Protein AF-K1RUX1-F1 (afdb_monomer)

pLDDT: mean 94.11, std 8.75, range [46.94, 98.75]

Sequence (120 aa):
GIFGYKGHVHYHAAPCLDDYLDSLEPDMPKQDIYNKVAAYMDEQIFKNYRLYPGNYVALDLLENSTAHQAEYTAEDKAKFEKYMAGQLAKIDLPNKDEAYLRERILEMYANPVRNYLAAQ

Radius of gyration: 18.71 Å; Cα contacts (8 Å, |Δi|>4): 78; chains: 1; bounding box: 38×36×51 Å

Secondary structure (DSSP, 8-state):
-TTS---------PPPSHHHHTTS-TT--HHHHHHHHHHHHHHHHHHT----HHHHHHHHHHHT--TTGGG--HHHHHHHHHHHHHHHTT---TT--HHHHHHHHHHHHHHHHHHHHHT-

Mean predicted aligned error: 4.24 Å

Structure (mmCIF, N/CA/C/O backbone):
data_AF-K1RUX1-F1
#
_entry.id   AF-K1RUX1-F1
#
loop_
_atom_site.group_PDB
_atom_site.id
_atom_site.type_symbol
_atom_site.label_atom_id
_atom_site.label_alt_id
_atom_site.label_comp_id
_atom_site.label_asym_id
_atom_site.label_entity_id
_atom_site.label_seq_id
_atom_site.pdbx_PDB_ins_code
_atom_site.Cartn_x
_atom_site.Cartn_y
_atom_site.Cartn_z
_atom_site.occupancy
_atom_site.B_iso_or_equiv
_atom_site.auth_seq_id
_atom_site.auth_comp_id
_atom_site.auth_asym_id
_atom_site.auth_atom_id
_atom_site.pdbx_PDB_model_num
ATOM 1 N N . GLY A 1 1 ? 10.712 -5.012 14.997 1.00 46.94 1 GLY A N 1
ATOM 2 C CA . GLY A 1 1 ? 11.816 -5.966 14.754 1.00 46.94 1 GLY A CA 1
ATOM 3 C C . GLY A 1 1 ? 11.345 -7.393 14.968 1.00 46.94 1 GLY A C 1
ATOM 4 O O . GLY A 1 1 ? 10.167 -7.586 15.244 1.00 46.94 1 GLY A O 1
ATOM 5 N N . ILE A 1 2 ? 12.238 -8.381 14.848 1.00 53.16 2 ILE A N 1
ATOM 6 C CA . ILE A 1 2 ? 11.908 -9.823 14.841 1.00 53.16 2 ILE A CA 1
ATOM 7 C C . ILE A 1 2 ? 11.070 -10.299 16.049 1.00 53.16 2 ILE A C 1
ATOM 9 O O . ILE A 1 2 ? 10.350 -11.280 15.916 1.00 53.16 2 ILE A O 1
ATOM 13 N N . PHE A 1 3 ? 11.125 -9.571 17.171 1.00 60.31 3 PHE A N 1
ATOM 14 C CA . PHE A 1 3 ? 10.461 -9.880 18.445 1.00 60.31 3 PHE A CA 1
ATOM 15 C C . PHE A 1 3 ? 9.043 -9.304 18.614 1.00 60.31 3 PHE A C 1
ATOM 17 O O . PHE A 1 3 ? 8.434 -9.481 19.664 1.00 60.31 3 PHE A O 1
ATOM 24 N N . GLY A 1 4 ? 8.513 -8.574 17.629 1.00 65.56 4 GLY A N 1
ATOM 25 C CA . GLY A 1 4 ? 7.131 -8.087 17.686 1.00 65.56 4 GLY A CA 1
ATOM 26 C C . GLY A 1 4 ? 6.122 -9.194 17.375 1.00 65.56 4 GLY A C 1
ATOM 27 O O . GLY A 1 4 ? 6.451 -10.141 16.663 1.00 65.56 4 GLY A O 1
ATOM 28 N N . TYR A 1 5 ? 4.882 -9.048 17.851 1.00 67.50 5 TYR A N 1
ATOM 29 C CA . TYR A 1 5 ? 3.772 -9.885 17.392 1.00 67.50 5 TYR A CA 1
ATOM 30 C C . TYR A 1 5 ? 3.656 -9.764 15.869 1.00 67.50 5 TYR A C 1
ATOM 32 O O . TYR A 1 5 ? 3.335 -8.697 15.340 1.00 67.50 5 TYR A O 1
ATOM 40 N N . LYS A 1 6 ? 3.964 -10.853 15.167 1.00 64.75 6 LYS A N 1
ATOM 41 C CA . LYS A 1 6 ? 3.743 -10.968 13.732 1.00 64.75 6 LYS A CA 1
ATOM 42 C C . LYS A 1 6 ? 2.359 -11.573 13.573 1.00 64.75 6 LYS A C 1
ATOM 44 O O . LYS A 1 6 ? 2.111 -12.657 14.090 1.00 64.75 6 LYS A O 1
ATOM 49 N N . GLY A 1 7 ? 1.460 -10.840 12.923 1.00 74.56 7 GLY A N 1
ATOM 50 C CA . GLY A 1 7 ? 0.200 -11.407 12.459 1.00 74.56 7 GLY A CA 1
ATOM 51 C C . GLY A 1 7 ? 0.473 -12.430 11.354 1.00 74.56 7 GLY A C 1
ATOM 52 O O . GLY A 1 7 ? 1.351 -13.283 11.463 1.00 74.56 7 GLY A O 1
ATOM 53 N N . HIS A 1 8 ? -0.231 -12.317 10.239 1.00 81.88 8 HIS A N 1
ATOM 54 C CA . HIS A 1 8 ? 0.073 -13.143 9.078 1.00 81.88 8 HIS A CA 1
ATOM 55 C C . HIS A 1 8 ? 1.306 -12.604 8.347 1.00 81.88 8 HIS A C 1
ATOM 57 O O . HIS A 1 8 ? 1.372 -11.424 8.006 1.00 81.88 8 HIS A O 1
ATOM 63 N N . VAL A 1 9 ? 2.287 -13.474 8.113 1.00 84.9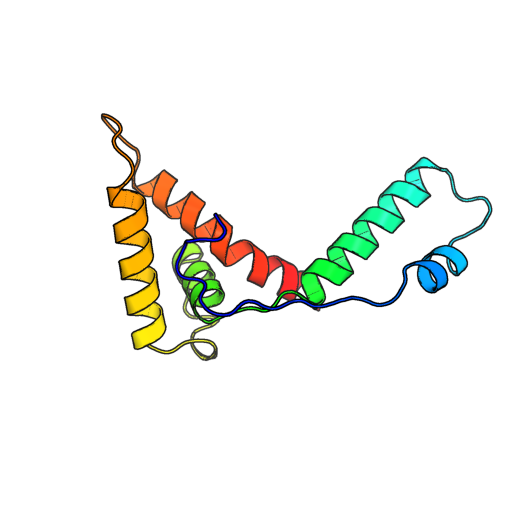4 9 VAL A N 1
ATOM 64 C CA . VAL A 1 9 ? 3.430 -13.190 7.240 1.00 84.94 9 VAL A CA 1
ATOM 65 C C . VAL A 1 9 ? 3.218 -13.970 5.951 1.00 84.94 9 VAL A C 1
ATOM 67 O O . VAL A 1 9 ? 3.008 -15.180 5.995 1.00 84.94 9 VAL A O 1
ATOM 70 N N . HIS A 1 10 ? 3.262 -13.278 4.816 1.00 91.06 10 HIS A N 1
ATOM 71 C CA . HIS A 1 10 ? 3.146 -13.880 3.494 1.00 91.06 10 HIS A CA 1
ATOM 72 C C . HIS A 1 10 ? 4.413 -13.584 2.694 1.00 91.06 10 HIS A C 1
ATOM 74 O O . HIS A 1 10 ? 4.820 -12.429 2.595 1.00 91.06 10 HIS A O 1
ATOM 80 N N . TYR A 1 11 ? 5.017 -14.632 2.141 1.00 92.38 11 TYR A N 1
ATOM 81 C CA . TYR A 1 11 ? 6.102 -14.528 1.175 1.00 92.38 11 TYR A CA 1
ATOM 82 C C . TYR A 1 11 ? 5.586 -15.035 -0.163 1.00 92.38 11 TYR A C 1
ATOM 84 O O . TYR A 1 11 ? 5.009 -16.120 -0.224 1.00 92.38 11 TYR A O 1
ATOM 92 N N . HIS A 1 12 ? 5.821 -14.257 -1.213 1.00 94.50 12 HIS A N 1
ATOM 93 C CA . HIS A 1 12 ? 5.500 -14.630 -2.579 1.00 94.50 12 HIS A CA 1
ATOM 94 C C . HIS A 1 12 ? 6.734 -14.404 -3.447 1.00 94.50 12 HIS A C 1
ATOM 96 O O . HIS A 1 12 ? 7.272 -13.299 -3.474 1.00 94.50 12 HIS A O 1
ATOM 102 N N . ALA A 1 13 ? 7.188 -15.451 -4.130 1.00 94.81 13 ALA A N 1
ATOM 103 C CA . ALA A 1 13 ? 8.229 -15.343 -5.142 1.00 94.81 13 ALA A CA 1
ATOM 104 C C . ALA A 1 13 ? 7.549 -15.263 -6.512 1.00 94.81 13 ALA A C 1
ATOM 106 O O . ALA A 1 13 ? 6.869 -16.207 -6.909 1.00 94.81 13 ALA A O 1
ATOM 107 N N . ALA A 1 14 ? 7.704 -14.129 -7.193 1.00 93.62 14 ALA A N 1
ATOM 108 C CA . ALA A 1 14 ? 7.268 -13.966 -8.576 1.00 93.62 14 ALA A CA 1
ATOM 109 C C . ALA A 1 14 ? 8.146 -14.818 -9.523 1.00 93.62 14 ALA A C 1
ATOM 111 O O . ALA A 1 14 ? 9.203 -15.302 -9.094 1.00 93.62 14 ALA A O 1
ATOM 112 N N . PRO A 1 15 ? 7.743 -15.009 -10.794 1.00 92.69 15 PRO A N 1
ATOM 113 C CA . PRO A 1 15 ? 8.579 -15.674 -11.788 1.00 92.69 15 PRO A CA 1
ATOM 114 C C . PRO A 1 15 ? 9.973 -15.047 -11.901 1.00 92.69 15 PRO A C 1
ATOM 116 O O . PRO A 1 15 ? 10.170 -13.864 -11.605 1.00 92.69 15 PRO A O 1
ATOM 119 N N . CYS A 1 16 ? 10.939 -15.848 -12.349 1.00 95.00 16 CYS A N 1
ATOM 120 C CA . CYS A 1 16 ? 12.275 -15.361 -12.674 1.00 95.00 16 CYS A CA 1
ATOM 121 C C . CYS A 1 16 ? 12.206 -14.236 -13.718 1.00 95.00 16 CYS A C 1
ATOM 123 O O . CYS A 1 16 ? 11.317 -14.204 -14.568 1.00 95.00 16 CYS A O 1
ATOM 125 N N . LEU A 1 17 ? 13.147 -13.296 -13.631 1.00 94.69 17 LEU A N 1
ATOM 126 C CA . LEU A 1 17 ? 13.165 -12.117 -14.497 1.00 94.69 17 LEU A CA 1
ATOM 127 C C . LEU A 1 17 ? 13.678 -12.445 -15.909 1.00 94.69 17 LEU A C 1
ATOM 129 O O . LEU A 1 17 ? 13.406 -11.686 -16.832 1.00 94.69 17 LEU A O 1
ATOM 133 N N . ASP A 1 18 ? 14.397 -13.557 -16.065 1.00 96.12 18 ASP A N 1
ATOM 134 C CA . ASP A 1 18 ? 15.065 -13.993 -17.294 1.00 96.12 18 ASP A CA 1
ATOM 135 C C . ASP A 1 18 ? 14.117 -13.970 -18.503 1.00 96.12 18 ASP A C 1
ATOM 137 O O . ASP A 1 18 ? 14.382 -13.250 -19.462 1.00 96.12 18 ASP A O 1
ATOM 141 N N . ASP A 1 19 ? 12.950 -14.617 -18.399 1.00 95.69 19 ASP A N 1
ATOM 142 C CA . ASP A 1 19 ? 11.954 -14.665 -19.482 1.00 95.69 19 ASP A CA 1
ATOM 143 C C . ASP A 1 19 ? 11.468 -13.265 -19.905 1.00 95.69 19 ASP A C 1
ATOM 145 O O . ASP A 1 19 ? 11.188 -13.015 -21.078 1.00 95.69 19 ASP A O 1
ATOM 149 N N . TYR A 1 20 ? 11.369 -12.326 -18.956 1.00 96.06 20 TYR A N 1
ATOM 150 C CA . TYR A 1 20 ? 10.992 -10.947 -19.265 1.00 96.06 20 TYR A CA 1
ATOM 151 C C . TYR A 1 20 ? 12.139 -10.186 -19.933 1.00 96.06 20 TYR A C 1
ATOM 153 O O . TYR A 1 20 ? 11.896 -9.452 -20.889 1.00 96.06 20 TYR A O 1
ATOM 161 N N . LEU A 1 21 ? 13.382 -10.362 -19.476 1.00 95.56 21 LEU A N 1
ATOM 162 C CA . LEU A 1 21 ? 14.551 -9.714 -20.083 1.00 95.56 21 LEU A CA 1
ATOM 163 C C . LEU A 1 21 ? 14.767 -10.181 -21.519 1.00 95.56 21 LEU A C 1
ATOM 165 O O . LEU A 1 21 ? 15.014 -9.346 -22.387 1.00 95.56 21 LEU A O 1
ATOM 169 N N . ASP A 1 22 ? 14.602 -11.478 -21.767 1.00 95.44 22 ASP A N 1
ATOM 170 C CA . ASP A 1 22 ? 14.723 -12.076 -23.098 1.00 95.44 22 ASP A CA 1
ATOM 171 C C . ASP A 1 22 ? 13.638 -11.579 -24.070 1.00 95.44 22 ASP A C 1
ATOM 173 O O . ASP A 1 22 ? 13.803 -11.666 -25.286 1.00 95.44 22 ASP A O 1
ATOM 177 N N . SER A 1 23 ? 12.538 -11.019 -23.551 1.00 95.25 23 SER A N 1
ATOM 178 C CA . SER A 1 23 ? 11.471 -10.412 -24.356 1.00 95.25 23 SER A CA 1
ATOM 179 C C . SER A 1 23 ? 11.741 -8.960 -24.779 1.00 95.25 23 SER A C 1
ATOM 181 O O . SER A 1 23 ? 10.984 -8.409 -25.581 1.00 95.25 23 SER A O 1
ATOM 183 N N . LEU A 1 24 ? 12.780 -8.309 -24.237 1.00 95.69 24 LEU A N 1
ATOM 184 C CA . LEU A 1 24 ? 13.099 -6.911 -24.539 1.00 95.69 24 LEU A CA 1
ATOM 185 C C . LEU A 1 24 ? 13.907 -6.778 -25.840 1.00 95.69 24 LEU A C 1
ATOM 187 O O . LEU A 1 24 ? 14.738 -7.620 -26.168 1.00 95.69 24 LEU A O 1
ATOM 191 N N . GLU A 1 25 ? 13.701 -5.668 -26.554 1.00 95.00 25 GLU A N 1
ATOM 192 C CA . GLU A 1 25 ? 14.448 -5.351 -27.780 1.00 95.00 25 GLU A CA 1
ATOM 193 C C . GLU A 1 25 ? 15.965 -5.232 -27.502 1.00 95.00 25 GLU A C 1
ATOM 195 O O . GLU A 1 25 ? 16.360 -4.437 -26.638 1.00 95.00 25 GLU A O 1
ATOM 200 N N . PRO A 1 26 ? 16.837 -5.966 -28.226 1.00 91.25 26 PRO A N 1
ATOM 201 C CA . PRO A 1 26 ? 18.278 -5.997 -27.948 1.00 91.25 26 PRO A CA 1
ATOM 202 C C . PRO A 1 26 ? 19.005 -4.655 -28.104 1.00 91.25 26 PRO A C 1
ATOM 204 O O . PRO A 1 26 ? 20.054 -4.446 -27.494 1.00 91.25 26 PRO A O 1
ATOM 207 N N . ASP A 1 27 ? 18.485 -3.758 -28.941 1.00 94.62 27 ASP A N 1
ATOM 208 C CA . ASP A 1 27 ? 19.061 -2.443 -29.239 1.00 94.62 27 ASP A CA 1
ATOM 209 C C . ASP A 1 27 ? 18.417 -1.302 -28.434 1.00 94.62 27 ASP A C 1
ATOM 211 O O . ASP A 1 27 ? 18.720 -0.125 -28.655 1.00 94.62 27 ASP A O 1
ATOM 215 N N . MET A 1 28 ? 17.569 -1.641 -27.458 1.00 95.94 28 MET A N 1
ATOM 216 C CA . MET A 1 28 ? 16.902 -0.670 -26.603 1.00 95.94 28 MET A CA 1
ATOM 217 C C . MET A 1 28 ? 17.913 0.218 -25.855 1.00 95.94 28 MET A C 1
ATOM 219 O O . MET A 1 28 ? 18.884 -0.281 -25.272 1.00 95.94 28 MET A O 1
ATOM 223 N N . PRO A 1 29 ? 17.677 1.544 -25.782 1.00 97.25 29 PRO A N 1
ATOM 224 C CA . PRO A 1 29 ? 18.492 2.420 -24.961 1.00 97.25 29 PRO A CA 1
ATOM 225 C C . PRO A 1 29 ? 18.531 1.946 -23.508 1.00 97.25 29 PRO A C 1
ATOM 227 O O . PRO A 1 29 ? 17.514 1.623 -22.897 1.00 97.25 29 PRO A O 1
ATOM 230 N N . LYS A 1 30 ? 19.722 1.976 -22.911 1.00 95.00 30 LYS A N 1
ATOM 231 C CA . LYS A 1 30 ? 19.964 1.483 -21.548 1.00 95.00 30 LYS A CA 1
ATOM 232 C C . LYS A 1 30 ? 19.015 2.074 -20.495 1.00 95.00 30 LYS A C 1
ATOM 234 O O . LYS A 1 30 ? 18.612 1.374 -19.571 1.00 95.00 30 LYS A O 1
ATOM 239 N N . GLN A 1 31 ? 18.652 3.351 -20.635 1.00 96.69 31 GLN A N 1
ATOM 240 C CA . GLN A 1 31 ? 17.717 4.007 -19.719 1.00 96.69 31 GLN A CA 1
ATOM 241 C C . GLN A 1 31 ? 16.302 3.417 -19.815 1.00 96.69 31 GLN A C 1
ATOM 243 O O . GLN A 1 31 ? 15.637 3.252 -18.793 1.00 96.69 31 GLN A O 1
ATOM 248 N N . ASP A 1 32 ? 15.864 3.060 -21.020 1.00 96.56 32 ASP A N 1
ATOM 249 C CA . ASP A 1 32 ? 14.537 2.495 -21.253 1.00 96.56 32 ASP A CA 1
ATOM 250 C C . ASP A 1 32 ? 14.447 1.066 -20.715 1.00 96.56 32 ASP A C 1
ATOM 252 O O . ASP A 1 32 ? 13.431 0.709 -20.117 1.00 96.56 32 ASP A O 1
ATOM 256 N N . ILE A 1 33 ? 15.537 0.292 -20.812 1.00 96.06 33 ILE A N 1
ATOM 257 C CA . ILE A 1 33 ? 15.648 -1.027 -20.172 1.00 96.06 33 ILE A CA 1
ATOM 258 C C . ILE A 1 33 ? 15.431 -0.893 -18.661 1.00 96.06 33 ILE A C 1
ATOM 260 O O . ILE A 1 33 ? 14.612 -1.609 -18.091 1.00 96.06 33 ILE A O 1
ATOM 264 N N . TYR A 1 34 ? 16.111 0.048 -17.998 1.00 95.94 34 TYR A N 1
ATOM 265 C CA . TYR A 1 34 ? 15.958 0.246 -16.553 1.00 95.94 34 TYR A CA 1
ATOM 266 C C . TYR A 1 34 ? 14.539 0.626 -16.152 1.00 95.94 34 TYR A C 1
ATOM 268 O O . TYR A 1 34 ? 14.000 0.057 -15.204 1.00 95.94 34 TYR A O 1
ATOM 276 N N . ASN A 1 35 ? 13.919 1.536 -16.899 1.00 97.25 35 ASN A N 1
ATOM 277 C CA . ASN A 1 35 ? 12.548 1.949 -16.636 1.00 97.25 35 ASN A CA 1
ATOM 278 C C . ASN A 1 35 ? 11.569 0.775 -16.815 1.00 97.25 35 ASN A C 1
ATOM 280 O O . ASN A 1 35 ? 10.699 0.569 -15.972 1.00 97.25 35 ASN A O 1
ATOM 284 N N . LYS A 1 36 ? 11.734 -0.031 -17.873 1.00 97.06 36 LYS A N 1
ATOM 285 C CA . LYS A 1 36 ? 10.889 -1.205 -18.141 1.00 97.06 36 LYS A CA 1
ATOM 286 C C . LYS A 1 36 ? 11.064 -2.316 -17.116 1.00 97.06 36 LYS A C 1
ATOM 288 O O . LYS A 1 36 ? 10.079 -2.948 -16.744 1.00 97.06 36 LYS A O 1
ATOM 293 N N . VAL A 1 37 ? 12.291 -2.576 -16.674 1.00 96.50 37 VAL A N 1
ATOM 294 C CA . VAL A 1 37 ? 12.561 -3.593 -15.651 1.00 96.50 37 VAL A CA 1
ATOM 295 C C . VAL A 1 37 ? 11.991 -3.163 -14.304 1.00 96.50 37 VAL A C 1
ATOM 297 O O . VAL A 1 37 ? 11.307 -3.958 -13.668 1.00 96.50 37 VAL A O 1
ATOM 300 N N . ALA A 1 38 ? 12.191 -1.905 -13.900 1.00 97.19 38 ALA A N 1
ATOM 301 C CA . ALA A 1 38 ? 11.610 -1.379 -12.668 1.00 97.19 38 ALA A CA 1
ATOM 302 C C . ALA A 1 38 ? 10.073 -1.449 -12.688 1.00 97.19 38 ALA A C 1
ATOM 304 O O . ALA A 1 38 ? 9.480 -1.983 -11.757 1.00 97.19 38 ALA A O 1
ATOM 305 N N . ALA A 1 39 ? 9.440 -1.010 -13.783 1.00 96.44 39 ALA A N 1
ATOM 306 C CA . ALA A 1 39 ? 7.986 -1.059 -13.927 1.00 96.44 39 ALA A CA 1
ATOM 307 C C . ALA A 1 39 ? 7.434 -2.494 -13.879 1.00 96.44 39 ALA A C 1
ATOM 309 O O . ALA A 1 39 ? 6.417 -2.740 -13.236 1.00 96.44 39 ALA A O 1
ATOM 310 N N . TYR A 1 40 ? 8.120 -3.452 -14.510 1.00 96.62 40 TYR A N 1
ATOM 311 C CA . TYR A 1 40 ? 7.735 -4.861 -14.439 1.00 96.62 40 TYR A CA 1
ATOM 312 C C . TYR A 1 40 ? 7.865 -5.418 -13.018 1.00 96.62 40 TYR 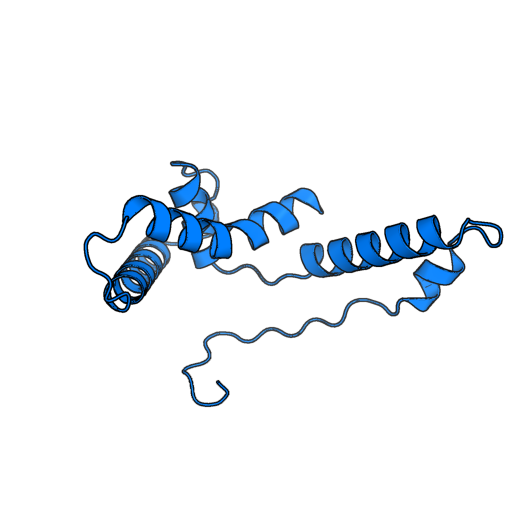A C 1
ATOM 314 O O . TYR A 1 40 ? 6.976 -6.119 -12.543 1.00 96.62 40 TYR A O 1
ATOM 322 N N . MET A 1 41 ? 8.943 -5.083 -12.304 1.00 96.50 41 MET A N 1
ATOM 323 C CA . MET A 1 41 ? 9.099 -5.478 -10.902 1.00 96.50 41 MET A CA 1
ATOM 324 C C . MET A 1 41 ? 7.988 -4.894 -10.023 1.00 96.50 41 MET A C 1
ATOM 326 O O . MET A 1 41 ? 7.426 -5.624 -9.208 1.00 96.50 41 MET A O 1
ATOM 330 N N . ASP A 1 42 ? 7.640 -3.620 -10.212 1.00 96.62 42 ASP A N 1
ATOM 331 C CA . ASP A 1 42 ? 6.529 -2.973 -9.511 1.00 96.62 42 ASP A CA 1
ATOM 332 C C . ASP A 1 42 ? 5.202 -3.691 -9.796 1.00 96.62 42 ASP A C 1
ATOM 334 O O . ASP A 1 42 ? 4.486 -4.048 -8.863 1.00 96.62 42 ASP A O 1
ATOM 338 N N . GLU A 1 43 ? 4.909 -4.007 -11.060 1.00 95.94 43 GLU A N 1
ATOM 339 C CA . GLU A 1 43 ? 3.720 -4.770 -11.458 1.00 95.94 43 GLU A CA 1
ATOM 340 C C . GLU A 1 43 ? 3.661 -6.142 -10.767 1.00 95.94 43 GLU A C 1
ATOM 342 O O . GLU A 1 43 ? 2.627 -6.511 -10.202 1.00 95.94 43 GLU A O 1
ATOM 347 N N . GLN A 1 44 ? 4.775 -6.885 -10.749 1.00 96.75 44 GLN A N 1
ATOM 348 C CA . GLN A 1 44 ? 4.852 -8.172 -10.053 1.00 96.75 44 GLN A CA 1
ATOM 349 C C . GLN A 1 44 ? 4.660 -8.017 -8.539 1.00 96.75 44 GLN A C 1
ATOM 351 O O . GLN A 1 44 ? 4.008 -8.857 -7.917 1.00 96.75 44 GLN A O 1
ATOM 356 N N . ILE A 1 45 ? 5.185 -6.954 -7.925 1.00 96.19 45 ILE A N 1
ATOM 357 C CA . ILE A 1 45 ? 4.964 -6.671 -6.501 1.00 96.19 45 ILE A CA 1
ATOM 358 C C . ILE A 1 45 ? 3.486 -6.370 -6.246 1.00 96.19 45 ILE A C 1
ATOM 360 O O . ILE A 1 45 ? 2.913 -6.898 -5.294 1.00 96.19 45 ILE A O 1
ATOM 364 N N . PHE A 1 46 ? 2.862 -5.545 -7.087 1.00 97.12 46 PHE A N 1
ATOM 365 C CA . PHE A 1 46 ? 1.482 -5.106 -6.908 1.00 97.12 46 PHE A CA 1
ATOM 366 C C . PHE A 1 46 ? 0.504 -6.266 -7.066 1.00 97.12 46 PHE A C 1
ATOM 368 O O . PHE A 1 46 ? -0.310 -6.487 -6.172 1.00 97.12 46 PHE A O 1
ATOM 375 N N . LYS A 1 47 ? 0.637 -7.061 -8.137 1.00 95.62 47 LYS A N 1
ATOM 376 C CA . LYS A 1 47 ? -0.218 -8.228 -8.413 1.00 95.62 47 LYS A CA 1
ATOM 377 C C . LYS A 1 47 ? -0.146 -9.296 -7.328 1.00 95.62 47 LYS A C 1
ATOM 379 O O . LYS A 1 47 ? -1.139 -9.960 -7.047 1.00 95.62 47 LYS A O 1
ATOM 384 N N . ASN A 1 48 ? 1.024 -9.465 -6.717 1.00 95.62 48 ASN A N 1
ATOM 385 C CA . ASN A 1 48 ? 1.266 -10.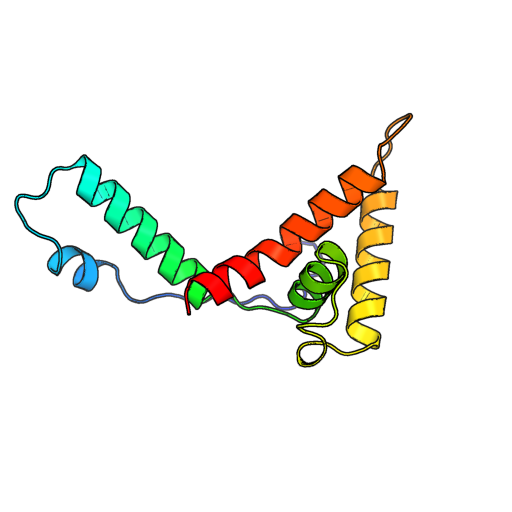536 -5.755 1.00 95.62 48 ASN A CA 1
ATOM 386 C C . ASN A 1 48 ? 1.234 -10.061 -4.294 1.00 95.62 48 ASN A C 1
ATOM 388 O O . ASN A 1 48 ? 1.529 -10.838 -3.379 1.00 95.62 48 ASN A O 1
ATOM 392 N N . TYR A 1 49 ? 0.866 -8.800 -4.040 1.00 95.69 49 TYR A N 1
ATOM 393 C CA . TYR A 1 49 ? 0.729 -8.298 -2.680 1.00 95.69 49 TYR A CA 1
ATOM 394 C C . TYR A 1 49 ? -0.466 -8.957 -1.984 1.00 95.69 49 TYR A C 1
ATOM 396 O O . TYR A 1 49 ? -1.605 -8.897 -2.448 1.00 95.69 49 TYR A O 1
ATOM 404 N N . ARG A 1 50 ? -0.235 -9.560 -0.814 1.00 95.75 50 ARG A N 1
ATOM 405 C CA . ARG A 1 50 ? -1.320 -10.140 -0.015 1.00 95.75 50 ARG A CA 1
ATOM 406 C C . ARG A 1 50 ? -2.075 -9.043 0.730 1.00 95.75 50 ARG A C 1
ATOM 408 O O . ARG A 1 50 ? -1.608 -8.562 1.761 1.00 95.75 50 ARG A O 1
ATOM 415 N N . LEU A 1 51 ? -3.259 -8.701 0.233 1.00 96.25 51 LEU A N 1
ATOM 416 C CA . LEU A 1 51 ? -4.180 -7.784 0.900 1.00 96.25 51 LEU A CA 1
ATOM 417 C C . LEU A 1 51 ? -4.900 -8.466 2.071 1.00 96.25 51 LEU A C 1
ATOM 419 O O . LEU A 1 51 ? -5.231 -9.655 2.026 1.00 96.25 51 LEU A O 1
ATOM 423 N N . TYR A 1 52 ? -5.132 -7.693 3.127 1.00 96.06 52 TYR A N 1
ATOM 424 C CA . TYR A 1 52 ? -5.886 -8.082 4.316 1.00 96.06 52 TYR A CA 1
ATOM 425 C C . TYR A 1 52 ? -7.046 -7.102 4.545 1.00 96.06 52 TYR A C 1
ATOM 427 O O . TYR A 1 52 ? -6.976 -5.969 4.066 1.00 96.06 52 TYR A O 1
ATOM 435 N N . PRO A 1 53 ? -8.065 -7.467 5.348 1.00 97.44 53 PRO A N 1
ATOM 436 C CA . PRO A 1 53 ? -9.214 -6.600 5.631 1.00 97.44 53 PRO A CA 1
ATOM 437 C C . PRO A 1 53 ? -8.840 -5.165 6.032 1.00 97.44 53 PRO A C 1
ATOM 439 O O . PRO A 1 53 ? -9.436 -4.204 5.560 1.00 97.44 53 PRO A O 1
ATOM 442 N N . GLY A 1 54 ? -7.784 -4.997 6.839 1.00 97.12 54 GLY A N 1
ATOM 443 C CA . GLY A 1 54 ? -7.307 -3.676 7.264 1.00 97.12 54 GLY A CA 1
ATOM 444 C C . GLY A 1 54 ? -6.846 -2.764 6.119 1.00 97.12 54 GLY A C 1
ATOM 445 O O . GLY A 1 54 ? -6.954 -1.550 6.247 1.00 97.12 54 GLY A O 1
ATOM 446 N N . ASN A 1 55 ? -6.373 -3.320 4.998 1.00 98.12 55 ASN A N 1
ATOM 447 C CA . ASN A 1 55 ? -6.008 -2.535 3.817 1.00 98.12 55 ASN A CA 1
ATOM 448 C C . ASN A 1 55 ? -7.249 -1.908 3.164 1.00 98.12 55 ASN A C 1
ATOM 450 O O . ASN A 1 55 ? -7.252 -0.719 2.855 1.00 98.12 55 ASN A O 1
ATOM 454 N N . TYR A 1 56 ? -8.319 -2.689 3.018 1.00 98.62 56 TYR A N 1
ATOM 455 C CA . TYR A 1 56 ? -9.587 -2.225 2.453 1.00 98.62 56 TYR A CA 1
ATOM 456 C C . TYR A 1 56 ? -10.326 -1.270 3.388 1.00 98.62 56 TYR A C 1
ATOM 458 O O . TYR A 1 56 ? -10.819 -0.241 2.937 1.00 98.62 56 TYR A O 1
ATOM 466 N N . VAL A 1 57 ? -10.316 -1.542 4.699 1.00 98.62 57 VAL A N 1
ATOM 467 C CA . VAL A 1 57 ? -10.819 -0.593 5.705 1.00 98.62 57 VAL A CA 1
ATOM 468 C C . VAL A 1 57 ? -10.086 0.743 5.589 1.00 98.62 57 VAL A C 1
ATOM 470 O O . VAL A 1 57 ? -10.722 1.792 5.634 1.00 98.62 57 VAL A O 1
ATOM 473 N N . ALA A 1 58 ? -8.756 0.726 5.442 1.00 98.56 58 ALA A N 1
ATOM 474 C CA . ALA A 1 58 ? -7.979 1.952 5.303 1.00 98.56 58 ALA A CA 1
ATOM 475 C C . ALA A 1 58 ? -8.364 2.741 4.047 1.00 98.56 58 ALA A C 1
ATOM 477 O O . ALA A 1 58 ? -8.503 3.959 4.133 1.00 98.56 58 ALA A O 1
ATOM 478 N N . LEU A 1 59 ? -8.558 2.059 2.913 1.00 98.75 59 LEU A N 1
ATOM 479 C CA . LEU A 1 59 ? -8.956 2.697 1.660 1.00 98.75 59 LEU A CA 1
ATOM 480 C C . LEU A 1 59 ? -10.353 3.329 1.759 1.00 98.75 59 LEU A C 1
ATOM 482 O O . LEU A 1 59 ? -10.493 4.519 1.491 1.00 98.75 59 LEU A O 1
ATOM 486 N N . ASP A 1 60 ? -11.349 2.580 2.238 1.00 98.62 60 ASP A N 1
ATOM 487 C CA . ASP A 1 60 ? -12.715 3.086 2.430 1.00 98.62 60 ASP A CA 1
ATOM 488 C C . ASP A 1 60 ? -12.746 4.279 3.407 1.00 98.62 60 ASP A C 1
ATOM 490 O O . ASP A 1 60 ? -13.411 5.284 3.157 1.00 98.62 60 ASP A O 1
ATOM 494 N N . LEU A 1 61 ? -11.993 4.217 4.514 1.00 98.31 61 LEU A N 1
ATOM 495 C CA . LEU A 1 61 ? -11.888 5.330 5.465 1.00 98.31 61 LEU A CA 1
ATOM 496 C C . LEU A 1 61 ? -11.189 6.560 4.867 1.00 98.31 61 LEU A C 1
ATOM 498 O O . LEU A 1 61 ? -11.590 7.680 5.174 1.00 98.31 61 LEU A O 1
ATOM 502 N N . LEU A 1 62 ? -10.145 6.366 4.055 1.00 98.38 62 LEU A N 1
ATOM 503 C CA . LEU A 1 62 ? -9.412 7.452 3.399 1.00 98.38 62 LEU A CA 1
ATOM 504 C C . LEU A 1 62 ? -10.281 8.174 2.364 1.00 98.38 62 LEU A C 1
ATOM 506 O O . LEU A 1 62 ? -10.227 9.395 2.249 1.00 98.38 62 LEU A O 1
ATOM 510 N N . GLU A 1 63 ? -11.090 7.420 1.624 1.00 98.00 63 GLU A N 1
ATOM 511 C CA . GLU A 1 63 ? -11.925 7.934 0.535 1.00 98.00 63 GLU A CA 1
ATOM 512 C C . GLU A 1 63 ? -13.345 8.298 0.986 1.00 98.00 63 GLU A C 1
ATOM 514 O O . GLU A 1 63 ? -14.156 8.743 0.176 1.00 98.00 63 GLU A O 1
ATOM 519 N N . ASN A 1 64 ? -13.642 8.156 2.283 1.00 97.56 64 ASN A N 1
ATOM 520 C CA . ASN A 1 64 ? -14.977 8.332 2.857 1.00 97.56 64 ASN A CA 1
ATOM 521 C C . ASN A 1 64 ? -16.042 7.515 2.098 1.00 97.56 64 ASN A C 1
ATOM 523 O O . ASN A 1 64 ? -17.121 8.016 1.773 1.00 97.56 64 ASN A O 1
ATOM 527 N N . SER A 1 65 ? -15.723 6.256 1.798 1.00 97.69 65 SER A N 1
ATOM 528 C CA . SER A 1 65 ? -16.523 5.361 0.966 1.00 97.69 65 SER A CA 1
ATOM 529 C C . SER A 1 65 ? -16.850 4.040 1.685 1.00 97.69 65 SER A C 1
ATOM 531 O O . SER A 1 65 ? -16.472 3.810 2.834 1.00 97.69 65 SER A O 1
ATOM 533 N N . THR A 1 66 ? -17.631 3.190 1.017 1.00 97.44 66 THR A N 1
ATOM 534 C CA . THR A 1 66 ? -17.935 1.801 1.427 1.00 97.44 66 THR A CA 1
ATOM 535 C C . THR A 1 66 ? -17.737 0.835 0.256 1.00 97.44 66 THR A C 1
ATOM 537 O O . TH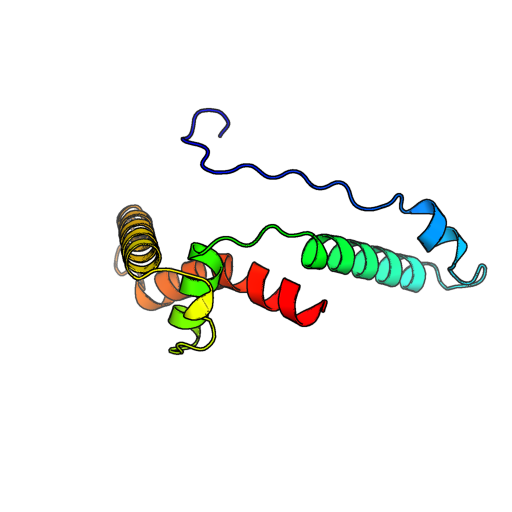R A 1 66 ? -18.335 -0.240 0.205 1.00 97.44 66 THR A O 1
ATOM 540 N N . ALA A 1 67 ? -16.929 1.241 -0.730 1.00 98.06 67 ALA A N 1
ATOM 541 C CA . ALA A 1 67 ? -16.783 0.531 -1.998 1.00 98.06 67 ALA A CA 1
ATOM 542 C C . ALA A 1 67 ? -16.193 -0.875 -1.815 1.00 98.06 67 ALA A C 1
ATOM 544 O O . ALA A 1 67 ? -16.460 -1.763 -2.626 1.00 98.06 67 ALA A O 1
ATOM 545 N N . HIS A 1 68 ? -15.443 -1.093 -0.733 1.00 97.94 68 HIS A N 1
ATOM 546 C CA . HIS A 1 68 ? -14.787 -2.360 -0.428 1.00 97.94 68 HIS A CA 1
ATOM 547 C C . HIS A 1 68 ? -15.351 -3.053 0.817 1.00 97.94 68 HIS A C 1
ATOM 549 O O . HIS A 1 68 ? -14.701 -3.931 1.380 1.00 97.94 68 HIS A O 1
ATOM 555 N N . GLN A 1 69 ? -16.581 -2.724 1.233 1.00 96.69 69 GLN A N 1
ATOM 556 C CA . GLN A 1 69 ? -17.213 -3.308 2.424 1.00 96.69 69 GLN A CA 1
ATOM 557 C C . GLN A 1 69 ? -17.368 -4.841 2.354 1.00 96.69 69 GLN A C 1
ATOM 559 O O . GLN A 1 69 ? -17.453 -5.496 3.387 1.00 96.69 69 GLN A O 1
ATOM 564 N N . ALA A 1 70 ? -17.378 -5.433 1.155 1.00 98.06 70 ALA A N 1
ATOM 565 C CA . ALA A 1 70 ? -17.400 -6.888 0.984 1.00 98.06 70 ALA A CA 1
ATOM 566 C C . ALA A 1 70 ? -16.089 -7.581 1.418 1.00 98.06 70 ALA A C 1
ATOM 568 O O . ALA A 1 70 ? -16.091 -8.783 1.671 1.00 98.06 70 ALA A O 1
ATOM 569 N N . GLU A 1 71 ? -14.987 -6.834 1.532 1.00 98.25 71 GLU A N 1
ATOM 570 C CA . GLU A 1 71 ? -13.644 -7.358 1.815 1.00 98.25 71 GLU A CA 1
ATOM 571 C C . GLU A 1 71 ? -13.306 -7.405 3.318 1.00 98.25 71 GLU A C 1
ATOM 573 O O . GLU A 1 71 ? -12.222 -7.853 3.707 1.00 98.25 71 GLU A O 1
ATOM 578 N N . TYR A 1 72 ? -14.200 -6.915 4.185 1.00 98.31 72 TYR A N 1
ATOM 579 C CA . TYR A 1 72 ? -13.973 -6.861 5.629 1.00 98.31 72 TYR A CA 1
ATOM 580 C C . TYR A 1 72 ? -15.261 -6.937 6.453 1.00 98.31 72 TYR A C 1
ATOM 582 O O . TYR A 1 72 ? -16.345 -6.557 6.021 1.00 98.31 72 TYR A O 1
ATOM 590 N N . THR A 1 73 ? -15.132 -7.399 7.695 1.00 98.38 73 THR A N 1
ATOM 591 C CA . THR A 1 73 ? -16.238 -7.425 8.662 1.00 98.38 73 THR A CA 1
ATOM 592 C C . THR A 1 73 ? -16.303 -6.144 9.501 1.00 98.38 73 THR A C 1
ATOM 594 O O . THR A 1 73 ? -15.355 -5.352 9.552 1.00 98.38 73 THR A O 1
ATOM 597 N N . ALA A 1 74 ? -17.412 -5.932 10.217 1.00 97.94 74 ALA A N 1
ATOM 598 C CA . ALA A 1 74 ? -17.515 -4.827 11.172 1.00 97.94 74 ALA A CA 1
ATOM 599 C C . ALA A 1 74 ? -16.454 -4.943 12.286 1.00 97.94 74 ALA A C 1
ATOM 601 O O . ALA A 1 74 ? -15.888 -3.939 12.726 1.00 97.94 74 ALA A O 1
ATOM 602 N N . GLU A 1 75 ? -16.138 -6.172 12.695 1.00 98.12 75 GLU A N 1
ATOM 603 C CA . GLU A 1 75 ? -15.093 -6.492 13.660 1.00 98.12 75 GLU A CA 1
ATOM 604 C C . GLU A 1 75 ? -13.697 -6.126 13.136 1.00 98.12 75 GLU A C 1
ATOM 606 O O . GLU A 1 75 ? -12.896 -5.551 13.880 1.00 98.12 75 GLU A O 1
ATOM 611 N N . ASP A 1 76 ? -13.406 -6.400 11.859 1.00 97.62 76 ASP A N 1
ATOM 612 C CA . ASP A 1 76 ? -12.144 -6.006 11.220 1.00 97.62 76 ASP A CA 1
ATOM 613 C C . ASP A 1 76 ? -11.978 -4.487 11.200 1.00 97.62 76 ASP A C 1
ATOM 615 O O . ASP A 1 76 ? -10.914 -3.973 11.566 1.00 97.62 76 ASP A O 1
ATOM 619 N N . LYS A 1 77 ? -13.046 -3.761 10.840 1.00 98.25 77 LYS A N 1
ATOM 620 C CA . LYS A 1 77 ? -13.057 -2.295 10.851 1.00 98.25 77 LYS A CA 1
ATOM 621 C C . LYS A 1 77 ? -12.772 -1.746 12.245 1.00 98.25 77 LYS A C 1
ATOM 623 O O . LYS A 1 77 ? -11.831 -0.969 12.415 1.00 98.25 77 LYS A O 1
ATOM 628 N N . ALA A 1 78 ? -13.508 -2.210 13.254 1.00 98.19 78 ALA A N 1
ATO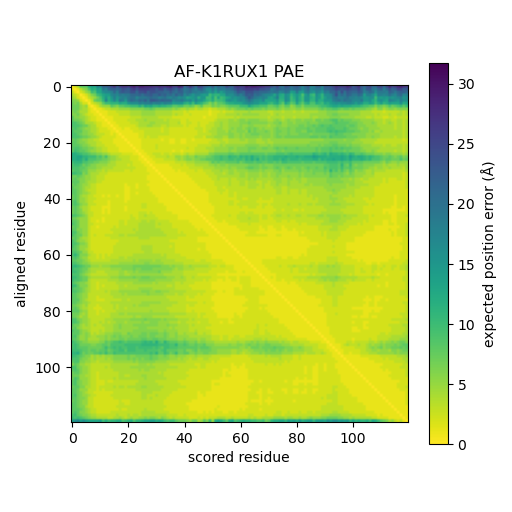M 629 C CA . ALA A 1 78 ? -13.320 -1.775 14.637 1.00 98.19 78 ALA A CA 1
ATOM 630 C C . ALA A 1 78 ? -11.901 -2.083 15.153 1.00 98.19 78 ALA A C 1
ATOM 632 O O . ALA A 1 78 ? -11.276 -1.270 15.842 1.00 98.19 78 ALA A O 1
ATOM 633 N N . LYS A 1 79 ? -11.348 -3.250 14.793 1.00 96.81 79 LYS A N 1
ATOM 634 C CA . LYS A 1 79 ? -9.974 -3.636 15.137 1.00 96.81 79 LYS A CA 1
ATOM 635 C C . LYS A 1 79 ? -8.943 -2.709 14.490 1.00 96.81 79 LYS A C 1
ATOM 637 O O . LYS A 1 79 ? -7.989 -2.315 15.166 1.00 96.81 79 LYS A O 1
ATOM 642 N N . PHE A 1 80 ? -9.123 -2.350 13.220 1.00 97.00 80 PHE A N 1
ATOM 643 C CA . PHE A 1 80 ? -8.225 -1.439 12.511 1.00 97.00 80 PHE A CA 1
ATOM 644 C C . PHE A 1 80 ? -8.296 -0.007 13.063 1.00 97.00 80 PHE A C 1
ATOM 646 O O . PHE A 1 80 ? -7.261 0.608 13.323 1.00 97.00 80 PHE A O 1
ATOM 653 N N . GLU A 1 81 ? -9.496 0.504 13.346 1.00 97.62 81 GLU A N 1
ATOM 654 C CA . GLU A 1 81 ? -9.684 1.822 13.966 1.00 97.62 81 GLU A CA 1
ATOM 655 C C . GLU A 1 81 ? -9.025 1.899 15.350 1.00 97.62 81 GLU A C 1
ATOM 657 O O . GLU A 1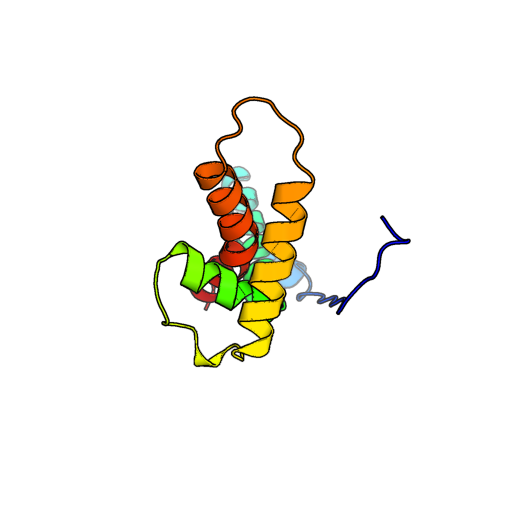 81 ? -8.307 2.859 15.645 1.00 97.62 81 GLU A O 1
ATOM 662 N N . LYS A 1 82 ? -9.172 0.848 16.169 1.00 97.62 82 LYS A N 1
ATOM 663 C CA . LYS A 1 82 ? -8.479 0.734 17.461 1.00 97.62 82 LYS A CA 1
ATOM 664 C C . LYS A 1 82 ? -6.959 0.704 17.295 1.00 97.62 82 LYS A C 1
ATOM 666 O O . LYS A 1 82 ? -6.244 1.352 18.062 1.00 97.62 82 LYS A O 1
ATOM 671 N N . TYR A 1 83 ? -6.452 -0.040 16.312 1.00 95.50 83 TYR A N 1
ATOM 672 C CA . TYR A 1 83 ? -5.023 -0.076 16.000 1.00 95.50 83 TYR A CA 1
ATOM 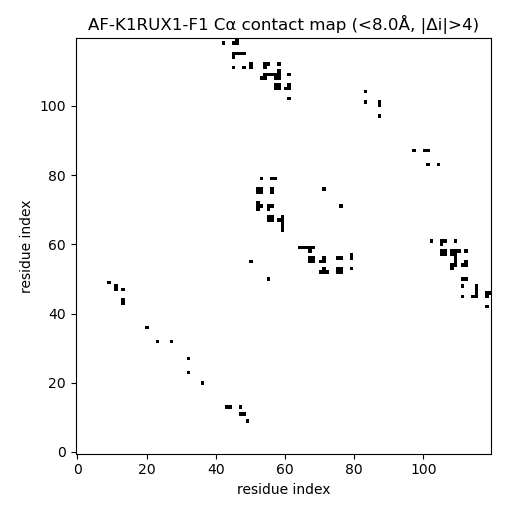673 C C . TYR A 1 83 ? -4.488 1.318 15.647 1.00 95.50 83 TYR A C 1
ATOM 675 O O . TYR A 1 83 ? -3.458 1.725 16.186 1.00 95.50 83 TYR A O 1
ATOM 683 N N . MET A 1 84 ? -5.198 2.056 14.792 1.00 96.00 84 MET A N 1
ATOM 684 C CA . MET A 1 84 ? -4.822 3.400 14.360 1.00 96.00 84 MET A CA 1
ATOM 685 C C . MET A 1 84 ? -4.841 4.401 15.516 1.00 96.00 84 MET A C 1
ATOM 687 O O . MET A 1 84 ? -3.863 5.127 15.695 1.00 96.00 84 MET A O 1
ATOM 691 N N . ALA A 1 85 ? -5.887 4.389 16.350 1.00 96.06 85 ALA A N 1
ATOM 692 C CA . ALA A 1 85 ? -5.934 5.201 17.567 1.00 96.06 85 ALA A CA 1
ATOM 693 C C . ALA A 1 85 ? -4.719 4.918 18.469 1.00 96.06 85 ALA A C 1
ATOM 695 O O . ALA A 1 85 ? -4.062 5.837 18.955 1.00 96.06 85 ALA A O 1
ATOM 696 N N . GLY A 1 86 ? -4.350 3.640 18.612 1.00 95.75 86 GLY A N 1
ATOM 697 C CA . GLY A 1 86 ? -3.151 3.231 19.338 1.00 95.75 86 GLY A CA 1
ATOM 698 C C . GLY A 1 86 ? -1.831 3.682 18.700 1.00 95.75 86 GLY A C 1
ATOM 699 O O . GLY A 1 86 ? -0.865 3.881 19.431 1.00 95.75 86 GLY A O 1
ATOM 700 N N . GLN A 1 87 ? -1.745 3.851 17.374 1.00 94.44 87 GLN A N 1
ATOM 701 C CA . GLN A 1 87 ? -0.549 4.422 16.736 1.00 94.44 87 GLN A CA 1
ATOM 702 C C . GLN A 1 87 ? -0.467 5.935 16.944 1.00 94.44 87 GLN A C 1
ATOM 704 O O . GLN A 1 87 ? 0.590 6.432 17.322 1.00 94.44 87 GLN A O 1
ATOM 709 N N . LEU A 1 88 ? -1.577 6.656 16.766 1.00 95.25 88 LEU A N 1
ATOM 710 C CA . LEU A 1 88 ? -1.637 8.109 16.960 1.00 95.25 88 LEU A CA 1
ATOM 711 C C . LEU A 1 88 ? -1.326 8.515 18.408 1.00 95.25 88 LEU A C 1
ATOM 713 O O . LEU A 1 88 ? -0.663 9.527 18.644 1.00 95.25 88 LEU A O 1
ATOM 717 N N . ALA A 1 89 ? -1.741 7.694 19.378 1.00 95.44 89 ALA A N 1
ATOM 718 C CA . ALA A 1 89 ? -1.452 7.899 20.795 1.00 95.44 89 ALA A CA 1
ATOM 719 C C . ALA A 1 89 ? 0.044 7.791 21.146 1.00 95.44 89 ALA A C 1
ATOM 721 O O . ALA A 1 89 ? 0.468 8.348 22.152 1.00 95.44 89 ALA A O 1
ATOM 722 N N . LYS A 1 90 ? 0.858 7.105 20.329 1.00 94.81 90 LYS A N 1
ATOM 723 C CA . LYS A 1 90 ? 2.316 7.006 20.541 1.00 94.81 90 LYS A CA 1
ATOM 724 C C . LYS A 1 90 ? 3.073 8.255 20.098 1.00 94.81 90 LYS A C 1
ATOM 726 O O . LYS A 1 90 ? 4.256 8.377 20.398 1.00 94.81 90 LYS A O 1
ATOM 731 N N . ILE A 1 91 ? 2.428 9.134 19.334 1.00 94.94 91 ILE A N 1
ATOM 732 C CA . ILE A 1 91 ? 3.047 10.350 18.815 1.00 94.94 91 ILE A CA 1
ATOM 733 C C . ILE A 1 91 ? 2.950 11.418 19.902 1.00 94.94 91 ILE A C 1
ATOM 735 O O . ILE A 1 91 ? 1.883 12.005 20.108 1.00 94.94 91 ILE A O 1
ATOM 739 N N . ASP A 1 92 ? 4.065 11.641 20.591 1.00 95.25 92 ASP A N 1
ATOM 740 C CA . ASP A 1 92 ? 4.232 12.709 21.573 1.00 95.25 92 ASP A CA 1
ATOM 741 C C . ASP A 1 92 ? 4.898 13.917 20.904 1.00 95.25 92 ASP A C 1
ATOM 743 O O . ASP A 1 92 ? 6.106 13.942 20.668 1.00 95.25 92 ASP A O 1
ATOM 747 N N . LEU A 1 93 ? 4.071 14.881 20.501 1.00 95.31 93 LEU A N 1
ATOM 748 C CA . LEU A 1 93 ? 4.499 16.118 19.860 1.00 95.31 93 LEU A CA 1
ATOM 749 C C . LEU A 1 93 ? 3.525 17.242 20.252 1.00 95.31 93 LEU A C 1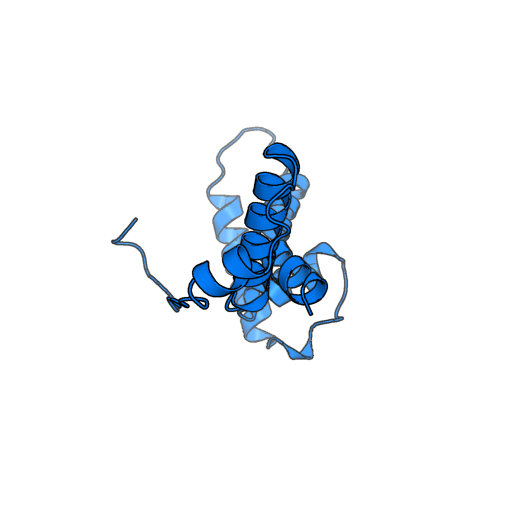
ATOM 751 O O . LEU A 1 93 ? 2.307 17.046 20.153 1.00 95.31 93 LEU A O 1
ATOM 755 N N . PRO A 1 94 ? 4.016 18.427 20.661 1.00 94.81 94 PRO A N 1
ATOM 756 C CA . PRO A 1 94 ? 3.150 19.572 20.910 1.00 94.81 94 PRO A CA 1
ATOM 757 C C . PRO A 1 94 ? 2.441 20.007 19.620 1.00 94.81 94 PRO A C 1
ATOM 759 O O . PRO A 1 94 ? 3.054 20.052 18.556 1.00 94.81 94 PRO A O 1
ATOM 762 N N . ASN A 1 95 ? 1.157 20.368 19.726 1.00 94.38 95 ASN A N 1
ATOM 763 C CA . ASN A 1 95 ? 0.328 20.858 18.613 1.00 94.38 95 ASN A CA 1
ATOM 764 C C . ASN A 1 95 ? 0.316 19.936 17.379 1.00 94.38 95 ASN A C 1
ATOM 766 O O . ASN A 1 95 ? 0.314 20.416 16.246 1.00 94.38 95 ASN A O 1
ATOM 770 N N . LYS A 1 96 ? 0.345 18.612 17.581 1.00 94.50 96 LYS A N 1
ATOM 771 C CA . LYS A 1 96 ? 0.327 17.661 16.465 1.00 94.50 96 LYS A CA 1
ATOM 772 C C . LYS A 1 96 ? -0.960 17.780 15.644 1.00 94.50 96 LYS A C 1
ATOM 774 O O . LYS A 1 96 ? -2.060 17.813 16.193 1.00 94.50 96 LYS A O 1
ATOM 779 N N . ASP A 1 97 ? -0.803 17.787 14.326 1.00 96.75 97 ASP A N 1
ATOM 780 C CA . ASP A 1 97 ? -1.915 17.720 13.384 1.00 96.75 97 ASP A CA 1
ATOM 781 C C . ASP A 1 97 ? -2.407 16.270 13.280 1.00 96.75 97 ASP A C 1
ATOM 783 O O . ASP A 1 97 ? -1.909 15.467 12.489 1.00 96.75 97 ASP A O 1
ATOM 787 N N . GLU A 1 98 ? -3.355 15.899 14.141 1.00 95.12 98 GLU A N 1
ATOM 788 C CA . GLU A 1 98 ? -3.886 14.534 14.163 1.00 95.12 98 GLU A CA 1
ATOM 789 C C . GLU A 1 98 ? -4.614 14.153 12.873 1.00 95.12 98 GLU A C 1
ATOM 791 O O . GLU A 1 98 ? -4.601 12.977 12.507 1.00 95.12 98 GLU A O 1
ATOM 796 N N . ALA A 1 99 ? -5.218 15.118 12.173 1.00 96.00 99 ALA A N 1
ATOM 797 C CA . ALA A 1 99 ? -5.917 14.857 10.922 1.00 96.00 99 ALA A CA 1
ATOM 798 C C . ALA A 1 99 ? -4.919 14.445 9.836 1.00 96.00 99 ALA A C 1
ATOM 800 O O . ALA A 1 99 ? -5.065 13.372 9.246 1.00 96.00 99 ALA A O 1
ATOM 801 N N . TYR A 1 100 ? -3.849 15.225 9.662 1.00 97.12 100 TYR A N 1
ATOM 802 C CA . TYR A 1 100 ? -2.772 14.889 8.735 1.00 97.12 100 TYR A CA 1
ATOM 803 C C . TYR A 1 100 ? -2.109 13.552 9.095 1.00 97.12 100 TYR A C 1
ATOM 805 O O . TYR A 1 100 ? -1.933 12.685 8.240 1.00 97.12 100 TYR A O 1
ATOM 813 N N . LEU A 1 101 ? -1.782 13.333 10.374 1.00 97.25 101 LEU A N 1
ATOM 814 C CA . LEU A 1 101 ? -1.161 12.081 10.823 1.00 97.25 101 LEU A CA 1
ATOM 815 C C . LEU A 1 101 ? -2.054 10.864 10.555 1.00 97.25 101 LEU A C 1
ATOM 817 O O . LEU A 1 101 ? -1.566 9.819 10.118 1.00 97.25 101 LEU A O 1
ATOM 821 N N . ARG A 1 102 ? -3.362 10.996 10.795 1.00 97.44 102 ARG A N 1
ATOM 822 C CA . ARG A 1 102 ? -4.345 9.958 10.484 1.00 97.44 102 ARG A CA 1
ATOM 823 C C . ARG A 1 102 ? -4.361 9.656 8.989 1.00 97.44 102 ARG A C 1
ATOM 825 O O . ARG A 1 102 ? -4.291 8.488 8.618 1.00 97.44 102 ARG A O 1
ATOM 832 N N . GLU A 1 103 ? -4.427 10.688 8.156 1.00 98.19 103 GLU A N 1
ATOM 833 C CA . GLU A 1 103 ? -4.438 10.556 6.699 1.00 98.19 103 GLU A CA 1
ATOM 834 C C . GLU A 1 103 ? -3.196 9.815 6.191 1.00 98.19 103 GLU A C 1
ATOM 836 O O . GLU A 1 103 ? -3.326 8.860 5.431 1.00 98.19 103 GLU A O 1
ATOM 841 N N . ARG A 1 104 ? -1.998 10.158 6.684 1.00 97.81 104 ARG A N 1
ATOM 842 C CA . ARG A 1 104 ? -0.749 9.477 6.294 1.00 97.81 104 ARG A CA 1
ATOM 843 C C . ARG A 1 104 ? -0.721 7.998 6.697 1.00 97.81 104 ARG A C 1
ATOM 845 O O . ARG A 1 104 ? -0.222 7.165 5.941 1.00 97.81 104 ARG A O 1
ATOM 852 N N . ILE A 1 105 ? -1.260 7.647 7.871 1.00 97.25 105 ILE A N 1
ATOM 853 C CA . ILE A 1 105 ? -1.397 6.237 8.276 1.00 97.25 105 ILE A CA 1
ATOM 854 C C . ILE A 1 105 ? -2.373 5.516 7.342 1.00 97.25 105 ILE A C 1
ATOM 856 O O . ILE A 1 105 ? -2.079 4.406 6.904 1.00 97.25 105 ILE A O 1
ATOM 860 N N . LEU A 1 106 ? -3.515 6.131 7.029 1.00 98.44 106 LEU A N 1
ATOM 861 C CA . LEU A 1 106 ? -4.501 5.548 6.123 1.00 98.44 106 LEU A CA 1
ATOM 862 C C . LEU A 1 106 ? -3.917 5.329 4.723 1.00 98.44 106 LEU A C 1
ATOM 864 O O . LEU A 1 106 ? -4.005 4.215 4.217 1.00 98.44 106 LEU A O 1
ATOM 868 N N . GLU A 1 107 ? -3.241 6.325 4.141 1.00 98.31 107 GLU A N 1
ATOM 869 C CA . GLU A 1 107 ? -2.546 6.203 2.850 1.00 98.31 107 GLU A CA 1
ATOM 870 C C . GLU A 1 107 ? -1.574 5.018 2.830 1.00 98.31 107 GLU A C 1
ATOM 872 O O . GLU A 1 107 ? -1.591 4.219 1.894 1.00 98.31 107 GLU A O 1
ATOM 877 N N . MET A 1 108 ? -0.769 4.850 3.885 1.00 97.31 108 MET A N 1
ATOM 878 C CA . MET A 1 108 ? 0.191 3.747 3.983 1.00 97.31 108 MET A CA 1
ATOM 879 C C . MET A 1 108 ? -0.484 2.368 3.879 1.00 97.31 108 MET A C 1
ATOM 881 O O . MET A 1 108 ? 0.073 1.462 3.261 1.00 97.31 108 MET A O 1
ATOM 885 N N . TYR A 1 109 ? -1.675 2.200 4.462 1.00 97.81 109 TYR A N 1
ATOM 886 C CA . TYR A 1 109 ? -2.421 0.936 4.419 1.00 97.81 109 TYR A CA 1
ATOM 887 C C . TYR A 1 109 ? -3.342 0.799 3.198 1.00 97.81 109 TYR A C 1
ATOM 889 O O . TYR A 1 109 ? -3.633 -0.333 2.804 1.00 97.81 109 TYR A O 1
ATOM 897 N N . ALA A 1 110 ? -3.762 1.912 2.593 1.00 98.44 110 ALA A N 1
ATOM 898 C CA . ALA A 1 110 ? -4.635 1.968 1.423 1.00 98.44 110 ALA A CA 1
ATOM 899 C C . ALA A 1 110 ? -3.878 1.776 0.096 1.00 98.44 110 ALA A C 1
ATOM 901 O O . ALA A 1 110 ? -4.389 1.140 -0.826 1.00 98.44 110 ALA A O 1
ATOM 902 N N . ASN A 1 111 ? -2.641 2.278 -0.002 1.00 98.25 111 ASN A N 1
ATOM 903 C CA . ASN A 1 111 ? -1.832 2.201 -1.222 1.00 98.25 111 ASN A CA 1
ATOM 904 C C . ASN A 1 111 ? -1.635 0.773 -1.762 1.00 98.25 111 ASN A C 1
ATOM 906 O O . ASN A 1 111 ? -1.740 0.607 -2.974 1.00 98.25 111 ASN A O 1
ATOM 910 N N . PRO A 1 112 ? -1.431 -0.275 -0.934 1.00 97.56 112 PRO A N 1
ATOM 911 C CA . PRO A 1 112 ? -1.405 -1.647 -1.434 1.00 97.56 112 PRO A CA 1
ATOM 912 C C . PRO A 1 112 ? -2.658 -2.042 -2.223 1.00 97.56 112 PRO A C 1
ATOM 914 O O . PRO A 1 112 ? -2.532 -2.696 -3.252 1.00 97.56 112 PRO A O 1
ATOM 917 N N . VAL A 1 113 ? -3.853 -1.618 -1.789 1.00 98.25 113 VAL A N 1
ATOM 918 C CA . VAL A 1 113 ? -5.105 -1.900 -2.513 1.00 98.25 113 VAL A CA 1
ATOM 919 C C . VAL A 1 113 ? -5.133 -1.140 -3.833 1.00 98.25 113 VAL A C 1
ATOM 921 O O . VAL A 1 113 ? -5.385 -1.740 -4.872 1.00 98.25 113 VAL A O 1
ATOM 924 N N . ARG A 1 114 ? -4.822 0.163 -3.815 1.00 98.06 114 ARG A N 1
ATOM 925 C CA . ARG A 1 114 ? -4.785 0.989 -5.035 1.00 98.06 114 ARG A CA 1
ATOM 926 C C . ARG A 1 114 ? -3.830 0.413 -6.075 1.00 98.06 114 ARG A C 1
ATOM 928 O O . ARG A 1 114 ? -4.203 0.281 -7.233 1.00 98.06 114 ARG A O 1
ATOM 935 N N . ASN A 1 115 ? -2.632 0.028 -5.646 1.00 98.00 115 ASN A N 1
ATOM 936 C CA . ASN A 1 115 ? -1.618 -0.549 -6.519 1.00 98.00 115 ASN A CA 1
ATOM 937 C C . ASN A 1 115 ? -2.054 -1.913 -7.063 1.00 98.00 115 ASN A C 1
ATOM 939 O O . ASN A 1 115 ? -1.908 -2.159 -8.256 1.00 98.00 115 ASN A O 1
ATOM 943 N N . TYR A 1 116 ? -2.629 -2.773 -6.215 1.00 97.69 116 TYR A N 1
ATOM 944 C CA . TYR A 1 116 ? -3.167 -4.065 -6.642 1.00 97.69 116 TYR A CA 1
ATOM 945 C C . TYR A 1 116 ? -4.260 -3.894 -7.703 1.00 97.69 116 TYR A C 1
ATOM 947 O O . TYR A 1 116 ? -4.215 -4.563 -8.728 1.00 97.69 116 TYR A O 1
ATOM 955 N N . LEU A 1 117 ? -5.208 -2.974 -7.485 1.00 95.94 117 LEU A N 1
ATOM 956 C CA . LEU A 1 117 ? -6.295 -2.683 -8.425 1.00 95.94 117 LEU A CA 1
ATOM 957 C C . LEU A 1 117 ? -5.793 -2.043 -9.726 1.00 95.94 117 LEU A C 1
ATOM 959 O O . LEU A 1 117 ? -6.315 -2.353 -10.790 1.00 95.94 117 LEU A O 1
ATOM 963 N N . ALA A 1 118 ? -4.781 -1.176 -9.656 1.00 95.88 118 ALA A N 1
ATOM 964 C CA . ALA A 1 118 ? -4.170 -0.556 -10.833 1.00 95.88 118 ALA A CA 1
ATOM 965 C C . ALA A 1 118 ? -3.349 -1.543 -11.680 1.00 95.88 118 ALA A C 1
ATOM 967 O O . ALA A 1 118 ? -3.081 -1.263 -12.845 1.00 95.88 118 ALA A O 1
ATOM 968 N N . ALA A 1 119 ? -2.938 -2.669 -11.092 1.00 93.19 119 ALA A N 1
ATOM 969 C CA . ALA A 1 119 ? -2.194 -3.727 -11.762 1.00 93.19 119 ALA A CA 1
ATOM 970 C C . ALA A 1 119 ? -3.080 -4.900 -12.228 1.00 93.19 119 AL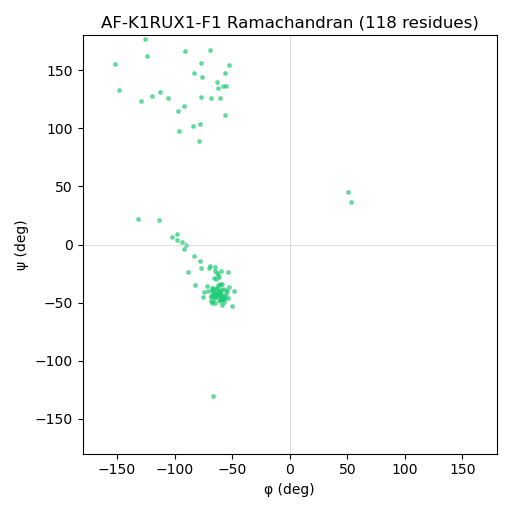A A C 1
ATOM 972 O O . ALA A 1 119 ? -2.528 -5.892 -12.701 1.00 93.19 119 ALA A O 1
ATOM 973 N N . GLN A 1 120 ? -4.411 -4.830 -12.070 1.00 78.50 120 GLN A N 1
ATOM 974 C CA . GLN A 1 120 ? -5.348 -5.836 -12.602 1.00 78.50 120 GLN A CA 1
ATOM 975 C C . GLN A 1 120 ? -5.478 -5.754 -14.125 1.00 78.50 120 GLN A C 1
ATOM 977 O O . GLN A 1 120 ? -5.538 -4.625 -14.661 1.00 78.50 120 GLN A O 1
#

Foldseek 3Di:
DVPDDDDDDDDDDDDDCVVVLVVDDPPDDPVVSVVVSVVVVLLRCLQPDDAAQLLLLLQCVLVVHCPCVVRDDPVSNVVSVVVLVVVLVVDDDPPDPSVVVSNVVSCVSNVSVVSNVVSD

Organism: NCBI:txid408170

Solvent-accessible surface area (backbone atoms only — not comparable to full-atom values): 7263 Å² total; per-residue (Å²): 115,95,86,52,92,72,77,91,83,85,87,77,85,74,80,75,63,61,73,59,58,75,68,51,69,91,82,57,57,71,68,56,52,51,54,51,51,51,52,50,51,51,44,53,50,26,61,62,54,86,82,52,40,54,24,43,45,21,36,22,64,69,69,76,52,68,90,45,54,91,64,42,52,74,66,46,44,53,52,42,54,53,52,50,55,58,54,58,69,69,62,86,58,87,90,62,62,62,68,61,54,49,49,54,54,24,48,69,38,16,46,62,53,54,42,26,62,72,52,106